Protein AF-A0A6S6LXL5-F1 (afdb_monomer_lite)

pLDDT: mean 77.88, std 11.53, range [44.81, 91.38]

Sequence (130 aa):
MWFLAQGASPDLKGQVESADELGQQGARNMLKSIRKRWETRKRYRRFSDMSDWQVAVLGIFGFLVAGYLSFALARVIPDYLRTANNLPLYRWGWRGWLLSAILVVQGLISWAWGTIAWRCNDIIRDRWFK

Secondary structure (DSSP, 8-state):
---SSS---HHHHHHHHHHHHHHHHHHHHHHHHHHHHHHTS---SSGGGS-HHHHHHHHHHHHHHHHHHHHHHHHHHHHHHHHHHHS-GGGSHHHHHHHHHHHHHHHHHHHHHHHHHHHHHHHHHHHH--

Organism: NCBI:txid60035

Structure (mmCIF, N/CA/C/O backbone):
data_AF-A0A6S6LXL5-F1
#
_entry.id   AF-A0A6S6LXL5-F1
#
loop_
_atom_site.group_PDB
_atom_site.id
_atom_site.type_symbol
_atom_site.label_atom_id
_atom_site.label_alt_id
_atom_site.label_comp_id
_atom_site.label_asym_id
_atom_site.label_entity_id
_atom_site.label_seq_id
_atom_site.pdbx_PDB_ins_code
_atom_site.Cartn_x
_atom_site.Cartn_y
_atom_site.Cartn_z
_atom_site.occupancy
_atom_site.B_iso_or_equiv
_atom_site.auth_seq_id
_atom_site.auth_comp_id
_atom_site.auth_asym_id
_atom_site.auth_atom_id
_atom_site.pdbx_PDB_model_num
ATOM 1 N N . MET A 1 1 ? 47.182 -10.477 34.055 1.00 44.81 1 MET A N 1
ATOM 2 C CA . MET A 1 1 ? 46.191 -9.761 34.891 1.00 44.81 1 MET A CA 1
ATOM 3 C C . MET A 1 1 ? 44.920 -10.607 35.044 1.00 44.81 1 MET A C 1
ATOM 5 O O . MET A 1 1 ? 43.897 -10.268 34.478 1.00 44.81 1 MET A O 1
ATOM 9 N N . TRP A 1 2 ? 44.993 -11.726 35.775 1.00 44.81 2 TRP A N 1
ATOM 10 C CA . TRP A 1 2 ? 43.852 -12.631 36.048 1.00 44.81 2 TRP A CA 1
ATOM 11 C C . TRP A 1 2 ? 43.715 -12.965 37.550 1.00 44.81 2 TRP A C 1
ATOM 13 O O . TRP A 1 2 ? 42.999 -13.881 37.929 1.00 44.81 2 TRP A O 1
ATOM 23 N N . PHE A 1 3 ? 44.407 -12.225 38.425 1.00 48.78 3 PHE A N 1
ATOM 24 C CA . PHE A 1 3 ? 44.699 -12.661 39.799 1.00 48.78 3 PHE A CA 1
ATOM 25 C C . PHE A 1 3 ? 43.961 -11.903 40.919 1.00 48.78 3 PHE A C 1
ATOM 27 O O . PHE A 1 3 ? 44.261 -12.119 42.086 1.00 48.78 3 PHE A O 1
ATOM 34 N N . LEU A 1 4 ? 42.989 -11.035 40.604 1.00 52.75 4 LEU A N 1
ATOM 35 C CA . LEU A 1 4 ? 42.261 -10.235 41.611 1.00 52.75 4 LEU A CA 1
ATOM 36 C C . LEU A 1 4 ? 40.765 -10.581 41.749 1.00 52.75 4 LEU A C 1
ATOM 38 O O . LEU A 1 4 ? 39.999 -9.767 42.248 1.00 52.75 4 LEU A O 1
ATOM 42 N N . ALA A 1 5 ? 40.326 -11.773 41.330 1.00 53.75 5 ALA A N 1
ATOM 43 C CA . ALA A 1 5 ? 38.902 -12.150 41.379 1.00 53.75 5 ALA A CA 1
ATOM 44 C C . ALA A 1 5 ? 38.552 -13.302 42.348 1.00 53.75 5 ALA A C 1
ATOM 46 O O . ALA A 1 5 ? 37.391 -13.687 42.425 1.00 53.75 5 ALA A O 1
ATOM 47 N N . GLN A 1 6 ? 39.509 -13.862 43.099 1.00 55.38 6 GLN A N 1
ATOM 48 C CA . GLN A 1 6 ? 39.275 -15.063 43.929 1.00 55.38 6 GLN A CA 1
ATOM 49 C C . GLN A 1 6 ? 39.024 -14.801 45.427 1.00 55.38 6 GLN A C 1
ATOM 51 O O . GLN A 1 6 ? 38.909 -15.747 46.196 1.00 55.38 6 GLN A O 1
ATOM 56 N N . GLY A 1 7 ? 38.893 -13.540 45.852 1.00 54.47 7 GLY A N 1
ATOM 57 C CA . GLY A 1 7 ? 38.694 -13.163 47.262 1.00 54.47 7 GLY A CA 1
ATOM 58 C C . GLY A 1 7 ? 37.260 -12.797 47.665 1.00 54.47 7 GLY A C 1
ATOM 59 O O . GLY A 1 7 ? 37.082 -12.117 48.671 1.00 54.47 7 GLY A O 1
ATOM 60 N N . ALA A 1 8 ? 36.236 -13.157 46.885 1.00 58.19 8 ALA A N 1
ATOM 61 C CA . ALA A 1 8 ? 34.854 -12.826 47.237 1.00 58.19 8 ALA A CA 1
ATOM 62 C C . ALA A 1 8 ? 34.321 -13.786 48.320 1.00 58.19 8 ALA A C 1
ATOM 64 O O . ALA A 1 8 ? 34.226 -14.991 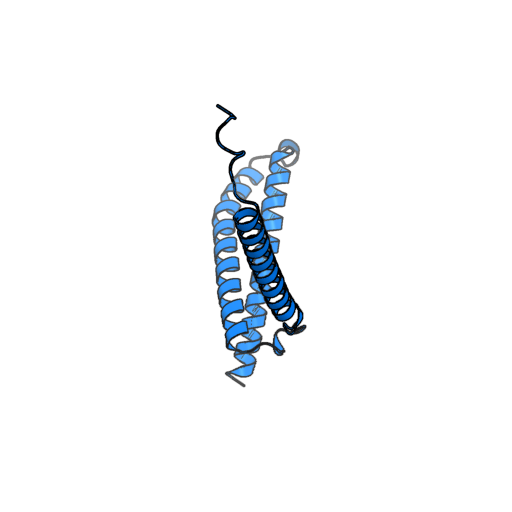48.091 1.00 58.19 8 ALA A O 1
ATOM 65 N N . SER A 1 9 ? 33.979 -13.239 49.493 1.00 62.09 9 SER A N 1
ATOM 66 C CA . SER A 1 9 ? 33.327 -13.951 50.604 1.00 62.09 9 SER A CA 1
ATOM 67 C C . SER A 1 9 ? 32.081 -14.713 50.109 1.00 62.09 9 SER A C 1
ATOM 69 O O . SER A 1 9 ? 31.330 -14.151 49.305 1.00 62.09 9 SER A O 1
ATOM 71 N N . PRO A 1 10 ? 31.823 -15.960 50.557 1.00 64.50 10 PRO A N 1
ATOM 72 C CA . PRO A 1 10 ? 30.706 -16.784 50.069 1.00 64.50 10 PRO A CA 1
ATOM 73 C C . PRO A 1 10 ? 29.329 -16.108 50.204 1.00 64.50 10 PRO A C 1
ATOM 75 O O . PRO A 1 10 ? 28.438 -16.378 49.403 1.00 64.50 10 PRO A O 1
ATOM 78 N N . ASP A 1 11 ? 29.189 -15.179 51.151 1.00 69.31 11 ASP A N 1
ATOM 79 C CA . ASP A 1 11 ? 27.977 -14.386 51.396 1.00 69.31 11 ASP A CA 1
ATOM 80 C C . ASP A 1 11 ? 27.640 -13.435 50.222 1.00 69.31 11 ASP A C 1
ATOM 82 O O . ASP A 1 11 ? 26.508 -13.352 49.745 1.00 69.31 11 ASP A O 1
ATOM 86 N N . LEU A 1 12 ? 28.667 -12.798 49.646 1.00 64.38 12 LEU A N 1
ATOM 87 C CA . LEU A 1 12 ? 28.524 -11.884 48.505 1.00 64.38 12 LEU A CA 1
ATOM 88 C C . LEU A 1 12 ? 28.096 -12.615 47.230 1.00 64.38 12 LEU A C 1
ATOM 90 O O . LEU A 1 12 ? 27.354 -12.067 46.418 1.00 64.38 12 LEU A O 1
ATOM 94 N N . LYS A 1 13 ? 28.532 -13.866 47.054 1.00 68.06 13 LYS A N 1
ATOM 95 C CA . LYS A 1 13 ? 28.171 -14.665 45.879 1.00 68.06 13 LYS A CA 1
ATOM 96 C C . LYS A 1 13 ? 26.683 -15.039 45.890 1.00 68.06 13 LYS A C 1
ATOM 98 O O . LYS A 1 13 ? 26.040 -14.952 44.849 1.00 68.06 13 LYS A O 1
ATOM 103 N N . GLY A 1 14 ? 26.123 -15.353 47.062 1.00 70.44 14 GLY A N 1
ATOM 104 C CA . GLY A 1 14 ? 24.687 -15.615 47.221 1.00 70.44 14 GLY A CA 1
ATOM 105 C C . GLY A 1 14 ? 23.814 -14.368 47.024 1.00 70.44 14 GLY A C 1
ATOM 106 O O . GLY A 1 14 ? 22.729 -14.450 46.442 1.00 70.44 14 GLY A O 1
ATOM 107 N N . GLN A 1 15 ? 24.295 -13.188 47.431 1.00 71.44 15 GLN A N 1
ATOM 108 C CA . GLN A 1 15 ? 23.586 -11.931 47.166 1.00 71.44 15 GLN A CA 1
ATOM 109 C C . GLN A 1 15 ? 23.543 -11.575 45.675 1.00 71.44 15 GLN A C 1
ATOM 111 O O . GLN A 1 15 ? 22.510 -11.117 45.192 1.00 71.44 15 GLN A O 1
ATOM 116 N N . VAL A 1 16 ? 24.630 -11.806 44.933 1.00 69.81 16 VAL A N 1
ATOM 117 C CA . VAL A 1 16 ? 24.658 -11.538 43.485 1.00 69.81 16 VAL A CA 1
ATOM 118 C C . VAL A 1 16 ? 23.763 -12.523 42.730 1.00 69.81 16 VAL A C 1
ATOM 120 O O . VAL A 1 16 ? 22.980 -12.103 41.883 1.00 69.81 16 VAL A O 1
ATOM 123 N N . GLU A 1 17 ? 23.803 -13.809 43.091 1.00 74.69 17 GLU A N 1
ATOM 124 C CA . GLU A 1 17 ? 22.973 -14.838 42.453 1.00 74.69 17 GLU A CA 1
ATOM 125 C C . GLU A 1 17 ? 21.471 -14.586 42.690 1.00 74.69 17 GLU A C 1
ATOM 127 O O . GLU A 1 17 ? 20.680 -14.620 41.749 1.00 74.69 17 GLU A O 1
ATOM 132 N N . SER A 1 18 ? 21.075 -14.199 43.910 1.00 72.81 18 SER A N 1
ATOM 133 C CA . SER A 1 18 ? 19.676 -13.851 44.220 1.00 72.81 18 SER A CA 1
ATOM 134 C C . SER A 1 18 ? 19.195 -12.555 43.550 1.00 72.81 18 SER A C 1
ATOM 136 O O . SER A 1 18 ? 18.020 -12.457 43.182 1.00 72.81 18 SER A O 1
ATOM 138 N N . ALA A 1 19 ? 20.082 -11.575 43.340 1.00 73.94 19 ALA A N 1
ATOM 139 C CA . ALA A 1 19 ? 19.762 -10.355 42.599 1.00 73.94 19 ALA A CA 1
ATOM 140 C C . ALA A 1 19 ? 19.533 -10.631 41.100 1.00 73.94 19 ALA A C 1
ATOM 142 O O . ALA A 1 19 ? 18.576 -10.103 40.520 1.00 73.94 19 ALA A O 1
ATOM 143 N N . ASP A 1 20 ? 20.346 -11.499 40.488 1.00 78.00 20 ASP A N 1
ATOM 144 C CA . ASP A 1 20 ? 20.169 -11.926 39.094 1.00 78.00 20 ASP A CA 1
ATOM 145 C C . ASP A 1 20 ? 18.884 -12.751 38.905 1.00 78.00 20 ASP A C 1
ATOM 147 O O . ASP A 1 20 ? 18.140 -12.541 37.937 1.00 78.00 20 ASP A O 1
ATOM 151 N N . GLU A 1 21 ? 18.553 -13.635 39.853 1.00 80.50 21 GLU A N 1
ATOM 152 C CA . GLU A 1 21 ? 17.309 -14.414 39.822 1.00 80.50 21 GLU A CA 1
ATOM 153 C C . GLU A 1 21 ? 16.061 -13.515 39.907 1.00 80.50 21 GLU A C 1
ATOM 155 O O . GLU A 1 21 ? 15.109 -13.697 39.135 1.00 80.50 21 GLU A O 1
ATOM 160 N N . LEU A 1 22 ? 16.080 -12.489 40.770 1.00 81.44 22 LEU A N 1
ATOM 161 C CA . LEU A 1 22 ? 15.016 -11.483 40.893 1.00 81.44 22 LEU A CA 1
ATOM 162 C C . LEU A 1 22 ? 14.833 -10.672 39.603 1.00 81.44 22 LEU A C 1
ATOM 164 O O . LEU A 1 22 ? 13.700 -10.488 39.141 1.00 81.44 22 LEU A O 1
ATOM 168 N N . GLY A 1 23 ? 15.934 -10.236 38.983 1.00 79.06 23 GLY A N 1
ATOM 169 C CA . GLY A 1 23 ? 15.917 -9.526 37.703 1.00 79.06 23 GLY A CA 1
ATOM 170 C C . GLY A 1 23 ? 15.326 -10.377 36.575 1.00 79.06 23 GLY A C 1
ATOM 171 O O . GLY A 1 23 ? 14.425 -9.935 35.849 1.00 79.06 23 GLY A O 1
ATOM 172 N N . GLN A 1 24 ? 15.749 -11.641 36.470 1.00 78.19 24 GLN A N 1
ATOM 173 C CA . GLN A 1 24 ? 15.204 -12.576 35.483 1.00 78.19 24 GLN A CA 1
ATOM 174 C C . GLN A 1 24 ? 13.734 -12.927 35.744 1.00 78.19 24 GLN A C 1
ATOM 176 O O . GLN A 1 24 ? 12.954 -13.116 34.804 1.00 78.19 24 GLN A O 1
ATOM 181 N N . GLN A 1 25 ? 13.312 -13.036 37.003 1.00 81.88 25 GLN A N 1
ATOM 182 C CA . GLN A 1 25 ? 11.921 -13.323 37.349 1.00 81.88 25 GLN A CA 1
ATOM 183 C C . GLN A 1 25 ? 11.007 -12.125 37.051 1.00 81.88 25 GLN A C 1
ATOM 185 O O . GLN A 1 25 ? 9.933 -12.309 36.467 1.00 81.88 25 GLN A O 1
ATOM 190 N N . GLY A 1 26 ? 11.466 -10.903 37.331 1.00 83.81 26 GLY A N 1
ATOM 191 C CA . GLY A 1 26 ? 10.794 -9.663 36.942 1.00 83.81 26 GLY A CA 1
ATOM 192 C C . GLY A 1 26 ? 10.605 -9.555 35.427 1.00 83.81 26 GLY A C 1
ATOM 193 O O . GLY A 1 26 ? 9.477 -9.385 34.955 1.00 83.81 26 GLY A O 1
ATOM 194 N N . ALA A 1 27 ? 11.673 -9.761 34.650 1.00 82.69 27 ALA A N 1
ATOM 195 C CA . ALA A 1 27 ? 11.621 -9.724 33.187 1.00 82.69 27 ALA A CA 1
ATOM 196 C C . ALA A 1 27 ? 10.660 -10.777 32.605 1.00 82.69 27 ALA A C 1
ATOM 198 O O . ALA A 1 27 ? 9.842 -10.470 31.732 1.00 82.69 27 ALA A O 1
ATOM 199 N N . ARG A 1 28 ? 10.683 -12.011 33.129 1.00 82.81 28 ARG A N 1
ATOM 200 C CA . ARG A 1 28 ? 9.762 -13.084 32.712 1.00 82.81 28 ARG A CA 1
ATOM 201 C C . ARG A 1 28 ? 8.302 -12.746 33.012 1.00 82.81 28 ARG A C 1
ATOM 203 O O . ARG A 1 28 ? 7.438 -13.001 32.173 1.00 82.81 28 ARG A O 1
ATOM 210 N N . ASN A 1 29 ? 8.011 -12.157 34.170 1.00 87.25 29 ASN A N 1
ATOM 211 C CA . ASN A 1 29 ? 6.653 -11.746 34.532 1.00 87.25 29 ASN A CA 1
ATOM 212 C C . ASN A 1 29 ? 6.162 -10.575 33.668 1.00 87.25 29 ASN A C 1
ATOM 214 O O . ASN A 1 29 ? 5.015 -10.581 33.210 1.00 87.25 29 ASN A O 1
ATOM 218 N N . MET A 1 30 ? 7.045 -9.624 33.358 1.00 82.25 30 MET A N 1
ATOM 219 C CA . MET A 1 30 ? 6.740 -8.500 32.474 1.00 82.25 30 MET A CA 1
ATOM 220 C C . MET A 1 30 ? 6.437 -8.989 31.049 1.00 82.25 30 MET A C 1
ATOM 222 O O . MET A 1 30 ? 5.376 -8.674 30.506 1.00 82.25 30 MET A O 1
ATOM 226 N N . LEU A 1 31 ? 7.275 -9.869 30.491 1.00 83.94 31 LEU A N 1
ATOM 227 C CA . LEU A 1 31 ? 7.050 -10.505 29.186 1.00 83.94 31 LEU A CA 1
ATOM 228 C C . LEU A 1 31 ? 5.740 -11.303 29.143 1.00 83.94 31 LEU A C 1
ATOM 230 O O . LEU A 1 31 ? 4.973 -11.176 28.188 1.00 83.94 31 LEU A O 1
ATOM 234 N N . LYS A 1 32 ? 5.431 -12.076 30.194 1.00 81.31 32 LYS A N 1
ATOM 235 C CA . LYS A 1 32 ? 4.156 -12.803 30.305 1.00 81.31 32 LYS A CA 1
ATOM 236 C C . LYS A 1 32 ? 2.956 -11.854 30.311 1.00 81.31 32 LYS A C 1
ATOM 238 O O . LYS A 1 32 ? 1.963 -12.143 29.648 1.00 81.31 32 LYS A O 1
ATOM 243 N N . SER A 1 33 ? 3.038 -10.716 31.003 1.00 80.06 33 SER A N 1
ATOM 244 C CA . SER A 1 33 ? 1.947 -9.730 31.034 1.00 80.06 33 SER A CA 1
ATOM 245 C C . SER A 1 33 ? 1.736 -9.028 29.685 1.00 80.06 33 SER A C 1
ATOM 247 O O . SER A 1 33 ? 0.592 -8.837 29.267 1.00 80.06 33 SER A O 1
ATOM 249 N N . ILE A 1 34 ? 2.819 -8.724 28.959 1.00 80.56 34 ILE A N 1
ATOM 250 C CA . ILE A 1 34 ? 2.769 -8.171 27.599 1.00 80.56 34 ILE A CA 1
ATOM 251 C C . ILE A 1 34 ? 2.152 -9.191 26.639 1.00 80.56 34 ILE A C 1
ATOM 253 O O . ILE A 1 34 ? 1.244 -8.845 25.878 1.00 80.56 34 ILE A O 1
ATOM 257 N N . ARG A 1 35 ? 2.585 -10.456 26.712 1.00 79.31 35 ARG A N 1
ATOM 258 C CA . ARG A 1 35 ? 2.053 -11.537 25.874 1.00 79.31 35 ARG A CA 1
ATOM 259 C C . ARG A 1 35 ? 0.571 -11.777 26.139 1.00 79.31 35 ARG A C 1
ATOM 261 O O . ARG A 1 35 ? -0.210 -11.835 25.197 1.00 79.31 35 ARG A O 1
ATOM 268 N N . LYS A 1 36 ? 0.165 -11.823 27.411 1.00 77.25 36 LYS A N 1
ATOM 269 C CA . LYS A 1 36 ? -1.2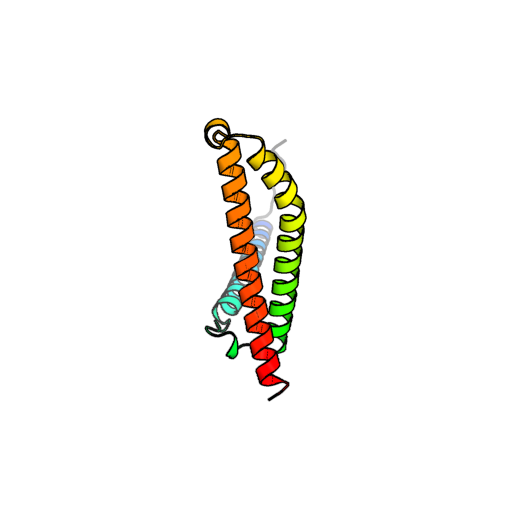37 -12.011 27.805 1.00 77.25 36 LYS A CA 1
ATOM 270 C C . LYS A 1 36 ? -2.120 -10.864 27.303 1.00 77.25 36 LYS A C 1
ATOM 272 O O . LYS A 1 36 ? -3.193 -11.125 26.773 1.00 77.25 36 LYS A O 1
ATOM 277 N N . ARG A 1 37 ? -1.645 -9.610 27.376 1.00 70.44 37 ARG A N 1
ATOM 278 C CA . ARG A 1 37 ? -2.333 -8.439 26.789 1.00 70.44 37 ARG A CA 1
ATOM 279 C C . ARG A 1 37 ? -2.478 -8.541 25.269 1.00 70.44 37 ARG A C 1
ATOM 281 O O . ARG A 1 37 ? -3.502 -8.125 24.729 1.00 70.44 37 ARG A O 1
ATOM 288 N N . TRP A 1 38 ? -1.475 -9.092 24.589 1.00 65.19 38 TRP A N 1
ATOM 289 C CA . TRP A 1 38 ? -1.511 -9.350 23.148 1.00 65.19 38 TRP A CA 1
ATOM 290 C C . TRP A 1 38 ? -2.501 -10.458 22.770 1.00 65.19 38 TRP A C 1
ATOM 292 O O . TRP A 1 38 ? -3.281 -10.267 21.840 1.00 65.19 38 TRP A O 1
ATOM 302 N N . GLU A 1 39 ? -2.527 -11.564 23.515 1.00 71.94 39 GLU A N 1
ATOM 303 C CA . GLU A 1 39 ? -3.476 -12.670 23.312 1.00 71.94 39 GLU A CA 1
ATOM 304 C C . GLU A 1 39 ? -4.931 -12.238 23.575 1.00 71.94 39 GLU A C 1
ATOM 306 O O . GLU A 1 39 ? -5.840 -12.678 22.877 1.00 71.94 39 GLU A O 1
ATOM 311 N N . THR A 1 40 ? -5.170 -11.316 24.516 1.00 67.81 40 THR A N 1
ATOM 312 C CA . THR A 1 40 ? -6.515 -10.778 24.799 1.00 67.81 40 THR A CA 1
ATOM 313 C C . THR A 1 40 ? -7.004 -9.709 23.818 1.00 67.81 40 THR A C 1
ATOM 315 O O . THR A 1 40 ? -8.124 -9.213 23.975 1.00 67.81 40 THR A O 1
ATOM 318 N N . ARG A 1 41 ? -6.216 -9.309 22.807 1.00 52.47 41 ARG A N 1
ATOM 319 C CA . ARG A 1 41 ? -6.727 -8.364 21.803 1.00 52.47 41 ARG A CA 1
ATOM 320 C C . ARG A 1 41 ? -7.853 -9.018 21.015 1.00 52.47 41 ARG A C 1
ATOM 322 O O . ARG A 1 41 ? -7.650 -10.005 20.313 1.00 52.47 41 ARG A O 1
ATOM 329 N N . LYS A 1 42 ? -9.035 -8.404 21.071 1.00 56.19 42 LYS A N 1
ATOM 330 C CA . LYS A 1 42 ? -10.158 -8.767 20.208 1.00 56.19 42 LYS A CA 1
ATOM 331 C C . LYS A 1 42 ? -9.725 -8.623 18.749 1.00 56.19 42 LYS A C 1
ATOM 333 O O . LYS A 1 42 ? -9.425 -7.528 18.276 1.00 56.19 42 LYS A O 1
ATOM 338 N N . ARG A 1 43 ? -9.657 -9.752 18.047 1.00 53.22 43 ARG A N 1
ATOM 339 C CA . ARG A 1 43 ? -9.370 -9.804 16.616 1.00 53.22 43 ARG A CA 1
ATOM 340 C C . ARG A 1 43 ? -10.670 -9.478 15.886 1.00 53.22 43 ARG A C 1
ATOM 342 O O . ARG A 1 43 ? -11.484 -10.362 15.638 1.00 53.22 43 ARG A O 1
ATOM 349 N N . TYR A 1 44 ? -10.904 -8.198 15.620 1.00 55.28 44 TYR A N 1
ATOM 350 C CA . TYR A 1 44 ? -12.080 -7.768 14.869 1.00 55.28 44 TYR A CA 1
ATOM 351 C C . TYR A 1 44 ? -11.971 -8.293 13.438 1.00 55.28 44 TYR A C 1
ATOM 353 O O . TYR A 1 44 ? -11.054 -7.944 12.698 1.00 55.28 44 TYR A O 1
ATOM 361 N N . ARG A 1 45 ? -12.877 -9.204 13.079 1.00 53.94 45 ARG A N 1
ATOM 362 C CA . ARG A 1 45 ? -12.894 -9.873 11.772 1.00 53.94 45 ARG A CA 1
ATOM 363 C C . ARG A 1 45 ? -13.572 -9.010 10.701 1.00 53.94 45 ARG A C 1
ATOM 365 O O . ARG A 1 45 ? -13.384 -9.259 9.514 1.00 53.94 45 ARG A O 1
ATOM 372 N N . ARG A 1 46 ? -14.338 -7.994 11.115 1.00 60.72 46 ARG A N 1
ATOM 373 C CA . ARG A 1 46 ? -14.991 -7.006 10.252 1.00 60.72 46 ARG A CA 1
ATOM 374 C C . ARG A 1 46 ? -14.627 -5.595 10.709 1.00 60.72 46 ARG A C 1
ATOM 376 O O . ARG A 1 46 ? -14.625 -5.311 11.903 1.00 60.72 46 ARG A O 1
ATOM 383 N N . PHE A 1 47 ? -14.373 -4.703 9.751 1.00 58.38 47 PHE A N 1
ATOM 384 C CA . PHE A 1 47 ? -14.150 -3.274 10.016 1.00 58.38 47 PHE A CA 1
ATOM 385 C C . PHE A 1 47 ? -15.376 -2.599 10.661 1.00 58.38 47 PHE A C 1
ATOM 387 O O . PHE A 1 47 ? -15.225 -1.602 11.358 1.00 58.38 47 PHE A O 1
ATOM 394 N N . SER A 1 48 ? -16.570 -3.183 10.498 1.00 60.72 48 SER A N 1
ATOM 395 C CA . SER A 1 48 ? -17.816 -2.756 11.148 1.00 60.72 48 SER A CA 1
ATOM 396 C C . SER A 1 48 ? -17.817 -2.909 12.668 1.00 60.72 48 SER A C 1
ATOM 398 O O . SER A 1 48 ? -18.642 -2.285 13.324 1.00 60.72 48 SER A O 1
ATOM 400 N N . ASP A 1 49 ? -16.927 -3.732 13.227 1.00 63.22 49 ASP A N 1
ATOM 401 C CA . ASP A 1 49 ? -16.891 -4.013 14.666 1.00 63.22 49 ASP A CA 1
ATOM 402 C C . ASP A 1 49 ? -15.867 -3.122 15.398 1.00 63.22 49 ASP A C 1
ATOM 404 O O . ASP A 1 49 ? -15.757 -3.173 16.622 1.00 63.22 49 ASP A O 1
ATOM 408 N N . MET A 1 50 ? -15.103 -2.306 14.656 1.00 64.31 50 MET A N 1
ATOM 409 C CA . MET A 1 50 ? -14.136 -1.348 15.204 1.00 64.31 50 MET A CA 1
ATOM 410 C C . MET A 1 50 ? -14.804 -0.017 15.580 1.00 64.31 50 MET A C 1
ATOM 412 O O . MET A 1 50 ? -15.813 0.386 14.990 1.00 64.31 50 MET A O 1
ATOM 416 N N . SER A 1 51 ? -14.220 0.685 16.560 1.00 72.31 51 SER A N 1
ATOM 417 C CA . SER A 1 51 ? -14.688 2.014 16.968 1.00 72.31 51 SER A CA 1
ATOM 418 C C . SER A 1 51 ? -14.447 3.051 15.869 1.00 72.31 51 SER A C 1
ATOM 420 O O . SER A 1 51 ? -13.481 2.945 15.111 1.00 72.31 51 SER A O 1
ATOM 422 N N . ASP A 1 52 ? -15.304 4.074 15.801 1.00 76.31 52 ASP A N 1
ATOM 423 C CA . ASP A 1 52 ? -15.232 5.136 14.783 1.00 76.31 52 ASP A CA 1
ATOM 424 C C . ASP A 1 52 ? -13.851 5.774 14.690 1.00 76.31 52 ASP A C 1
ATOM 426 O O . ASP A 1 52 ? -13.311 5.954 13.602 1.00 76.31 52 ASP A O 1
ATOM 430 N N . TRP A 1 53 ? -13.235 6.032 15.844 1.00 76.31 53 TRP A N 1
ATOM 431 C CA . TRP A 1 53 ? -11.898 6.606 15.915 1.00 76.31 53 TRP A CA 1
ATOM 432 C C . TRP A 1 53 ? -10.835 5.713 15.264 1.00 76.31 53 TRP A C 1
ATOM 434 O O . TRP A 1 53 ? -9.984 6.197 14.522 1.00 76.31 53 TRP A O 1
ATOM 444 N N . GLN A 1 54 ? -10.883 4.398 15.501 1.00 78.00 54 GLN A N 1
ATOM 445 C CA . GLN A 1 54 ? -9.917 3.461 14.920 1.00 78.00 54 GLN A CA 1
ATOM 446 C C . GLN A 1 54 ? -10.083 3.353 13.404 1.00 78.00 54 GLN A C 1
ATOM 448 O O . GLN A 1 54 ? -9.087 3.334 12.685 1.00 78.00 54 GLN A O 1
ATOM 453 N N . VAL A 1 55 ? -11.327 3.324 12.920 1.00 81.06 55 VAL A N 1
ATOM 454 C CA . VAL A 1 55 ? -11.634 3.279 11.485 1.00 81.06 55 VAL A CA 1
ATO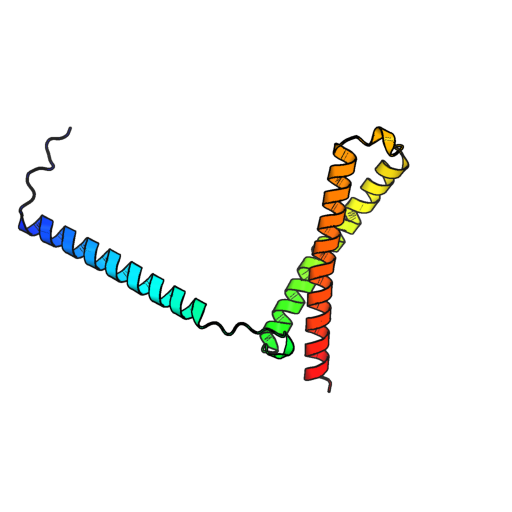M 455 C C . VAL A 1 55 ? -11.216 4.581 10.797 1.00 81.06 55 VAL A C 1
ATOM 457 O O . VAL A 1 55 ? -10.613 4.526 9.727 1.00 81.06 55 VAL A O 1
ATOM 460 N N . ALA A 1 56 ? -11.450 5.738 11.424 1.00 82.75 56 ALA A N 1
ATOM 461 C CA . ALA A 1 56 ? -11.040 7.044 10.905 1.00 82.75 56 ALA A CA 1
ATOM 462 C C . ALA A 1 56 ? -9.520 7.172 10.801 1.00 82.75 56 ALA A C 1
ATOM 464 O O . ALA A 1 56 ? -9.002 7.524 9.743 1.00 82.75 56 ALA A O 1
ATOM 465 N N . VAL A 1 57 ? -8.795 6.819 11.864 1.00 84.19 57 VAL A N 1
ATOM 466 C CA . VAL A 1 57 ? -7.327 6.842 11.865 1.00 84.19 57 VAL A CA 1
ATOM 467 C C . VAL A 1 57 ? -6.775 5.907 10.786 1.00 84.19 57 VAL A C 1
ATOM 469 O O . VAL A 1 57 ? -5.924 6.313 9.998 1.00 84.19 57 VAL A O 1
ATOM 472 N N . LEU A 1 58 ? -7.289 4.679 10.689 1.00 84.12 58 LEU A N 1
ATOM 473 C CA . LEU A 1 58 ? -6.835 3.700 9.699 1.00 84.12 58 LEU A CA 1
ATOM 474 C C . LEU A 1 58 ? -7.165 4.140 8.263 1.00 84.12 58 LEU A C 1
ATOM 476 O O . LEU A 1 58 ? -6.335 3.975 7.372 1.00 84.12 58 LEU A O 1
ATOM 480 N N . GLY A 1 59 ? -8.322 4.771 8.054 1.00 84.00 59 GLY A N 1
ATOM 481 C CA . GLY A 1 59 ? -8.709 5.373 6.780 1.00 84.00 59 GLY A CA 1
ATOM 482 C C . GLY A 1 59 ? -7.799 6.530 6.364 1.00 84.00 59 GLY A C 1
ATOM 483 O O . GLY A 1 59 ? -7.338 6.549 5.226 1.00 84.00 59 GLY A O 1
ATOM 484 N N . ILE A 1 60 ? -7.474 7.449 7.282 1.00 87.38 60 ILE A N 1
ATOM 485 C CA . ILE A 1 60 ? -6.550 8.569 7.030 1.00 87.38 60 ILE A CA 1
ATOM 486 C C . ILE A 1 60 ? -5.154 8.047 6.690 1.00 87.38 60 ILE A C 1
ATOM 488 O O . ILE A 1 60 ? -4.572 8.465 5.691 1.00 87.38 60 ILE A O 1
ATOM 492 N N . PHE A 1 61 ? -4.622 7.109 7.480 1.00 86.50 61 PHE A N 1
ATOM 493 C CA . PHE A 1 61 ? -3.316 6.511 7.197 1.00 86.50 61 PHE A CA 1
ATOM 494 C C . PHE A 1 61 ? -3.318 5.759 5.865 1.00 86.50 61 PHE A C 1
ATOM 496 O O . PHE A 1 61 ? -2.393 5.928 5.073 1.00 86.50 61 PHE A O 1
ATOM 503 N N . GLY A 1 62 ? -4.363 4.977 5.583 1.00 84.88 62 GLY A N 1
ATOM 504 C CA . GLY A 1 62 ? -4.501 4.277 4.308 1.00 84.88 62 GLY A CA 1
ATOM 505 C C . GLY A 1 62 ? -4.557 5.239 3.124 1.00 84.88 62 GLY A C 1
ATOM 506 O O . GLY A 1 62 ? -3.871 5.021 2.129 1.00 84.88 62 GLY A O 1
ATOM 507 N N . PHE A 1 63 ? -5.298 6.341 3.255 1.00 85.75 63 PHE A N 1
ATOM 508 C CA . PHE A 1 63 ? -5.379 7.382 2.235 1.00 85.75 63 PHE A CA 1
ATOM 509 C C . PHE A 1 63 ? -4.040 8.099 2.035 1.00 85.75 63 PHE A C 1
ATOM 511 O O . PHE A 1 63 ? -3.626 8.314 0.900 1.00 85.75 63 PHE A O 1
ATOM 518 N N . LEU A 1 64 ? -3.330 8.422 3.118 1.00 91.00 64 LEU A N 1
ATOM 519 C CA . LEU A 1 64 ? -2.027 9.080 3.058 1.00 91.00 64 LEU A CA 1
ATOM 520 C C . LEU A 1 64 ? -0.977 8.192 2.377 1.00 91.00 64 LEU A C 1
ATOM 522 O O . LEU A 1 64 ? -0.250 8.656 1.499 1.00 91.00 64 LEU A O 1
ATOM 526 N N . VAL A 1 65 ? -0.925 6.908 2.742 1.00 87.94 65 VAL A N 1
ATOM 527 C CA . VAL A 1 65 ? -0.002 5.932 2.147 1.00 87.94 65 VAL A CA 1
ATOM 528 C C . VAL A 1 65 ? -0.344 5.695 0.678 1.00 87.94 65 VAL A C 1
ATOM 530 O O . VAL A 1 65 ? 0.538 5.806 -0.172 1.00 87.94 65 VAL A O 1
ATOM 533 N N . ALA A 1 66 ? -1.612 5.432 0.350 1.00 88.00 66 ALA A N 1
ATOM 534 C CA . ALA A 1 66 ? -2.044 5.246 -1.036 1.00 88.00 66 ALA A CA 1
ATOM 535 C C . ALA A 1 66 ? -1.802 6.505 -1.883 1.00 88.00 66 ALA A C 1
ATOM 537 O O . ALA A 1 66 ? -1.343 6.409 -3.020 1.00 88.00 66 ALA A O 1
ATOM 538 N N . GLY A 1 67 ? -2.051 7.692 -1.326 1.00 87.44 67 GLY A N 1
ATOM 539 C CA . GLY A 1 67 ? -1.804 8.973 -1.980 1.00 87.44 67 GLY A CA 1
ATOM 540 C C . GLY A 1 67 ? -0.323 9.203 -2.268 1.00 87.44 67 GLY A C 1
ATOM 541 O O . GLY A 1 67 ? 0.036 9.509 -3.402 1.00 87.44 67 GLY A O 1
ATOM 542 N N . TYR A 1 68 ? 0.552 8.984 -1.283 1.00 90.06 68 TYR A N 1
ATOM 543 C CA . TYR A 1 68 ? 2.001 9.110 -1.462 1.00 90.06 68 TYR A CA 1
ATOM 544 C C . TYR A 1 68 ? 2.549 8.108 -2.487 1.00 90.06 68 TYR A C 1
ATOM 546 O O . TYR A 1 68 ? 3.298 8.488 -3.387 1.00 90.06 68 TYR A O 1
ATOM 554 N N . LEU A 1 69 ? 2.141 6.838 -2.394 1.00 87.06 69 LEU A N 1
ATOM 555 C CA . LEU A 1 69 ? 2.556 5.797 -3.335 1.00 87.06 69 LEU A CA 1
ATOM 556 C C . LEU A 1 69 ? 2.072 6.095 -4.756 1.00 87.06 69 LEU A C 1
ATOM 558 O O . LEU A 1 69 ? 2.845 5.981 -5.704 1.00 87.06 69 LEU A O 1
ATOM 562 N N . SER A 1 70 ? 0.822 6.535 -4.909 1.00 86.00 70 SER A N 1
ATOM 563 C CA . SER A 1 70 ? 0.263 6.924 -6.208 1.00 86.00 70 SER A CA 1
ATOM 564 C C . SER A 1 70 ? 0.950 8.164 -6.779 1.00 86.00 70 SER A C 1
ATOM 566 O O . SER A 1 70 ? 1.205 8.221 -7.979 1.00 86.00 70 SER A O 1
ATOM 568 N N . PHE A 1 71 ? 1.309 9.135 -5.936 1.00 90.38 71 PHE A N 1
ATOM 569 C CA . PHE A 1 71 ? 2.080 10.307 -6.347 1.00 90.38 71 PHE A CA 1
ATOM 570 C C . PHE A 1 71 ? 3.484 9.925 -6.828 1.00 90.38 71 PHE A C 1
ATOM 572 O O . PHE A 1 71 ? 3.930 10.396 -7.876 1.00 90.38 71 PHE A O 1
ATOM 579 N N . ALA A 1 72 ? 4.165 9.030 -6.107 1.00 88.62 72 ALA A N 1
ATOM 580 C CA . ALA A 1 72 ? 5.454 8.494 -6.531 1.00 88.62 72 ALA A CA 1
ATOM 581 C C . ALA A 1 72 ? 5.334 7.749 -7.874 1.00 88.62 72 ALA A C 1
ATOM 583 O O . ALA A 1 72 ? 6.134 7.980 -8.780 1.00 88.62 72 ALA A O 1
ATOM 584 N N . LEU A 1 73 ? 4.290 6.929 -8.050 1.00 87.25 73 LEU A N 1
ATOM 585 C CA . LEU A 1 73 ? 3.987 6.272 -9.326 1.00 87.25 73 LEU A CA 1
ATOM 586 C C . LEU A 1 73 ? 3.762 7.284 -10.451 1.00 87.25 73 LEU A C 1
ATOM 588 O O . LEU A 1 73 ? 4.341 7.135 -11.522 1.00 87.25 73 LEU A O 1
ATOM 592 N N . ALA A 1 74 ? 2.977 8.333 -10.212 1.00 87.19 74 ALA A N 1
ATOM 593 C CA . ALA A 1 74 ? 2.675 9.352 -11.214 1.00 87.19 74 ALA A CA 1
ATOM 594 C C . ALA A 1 74 ? 3.928 10.090 -11.715 1.00 87.19 74 ALA A C 1
ATOM 596 O O . ALA A 1 74 ? 3.944 10.573 -12.844 1.00 87.19 74 ALA A O 1
ATOM 597 N N . ARG A 1 75 ? 4.988 10.157 -10.899 1.00 89.56 75 ARG A N 1
ATOM 598 C CA . ARG A 1 75 ? 6.284 10.727 -11.291 1.00 89.56 75 ARG A CA 1
ATOM 599 C C . ARG A 1 75 ? 7.155 9.746 -12.074 1.00 89.56 75 ARG A C 1
ATOM 601 O O . ARG A 1 75 ? 7.803 10.164 -13.022 1.00 89.56 75 ARG A O 1
ATOM 608 N N . VAL A 1 76 ? 7.160 8.465 -11.706 1.00 88.00 76 VAL A N 1
ATOM 609 C CA . VAL A 1 76 ? 8.066 7.456 -12.292 1.00 88.00 76 VAL A CA 1
ATOM 610 C C . VAL A 1 76 ? 7.500 6.816 -13.565 1.00 88.00 76 VAL A C 1
ATOM 612 O O . VAL A 1 76 ? 8.243 6.537 -14.506 1.00 88.00 76 VAL A O 1
ATOM 615 N N . ILE A 1 77 ? 6.183 6.603 -13.630 1.00 88.06 77 ILE A N 1
ATOM 616 C CA . ILE A 1 77 ? 5.494 6.018 -14.789 1.00 88.06 77 ILE A CA 1
ATOM 617 C C . ILE A 1 77 ? 5.771 6.766 -16.106 1.00 88.06 77 ILE A C 1
ATOM 619 O O . ILE A 1 77 ? 6.057 6.082 -17.087 1.00 88.06 77 ILE A O 1
ATOM 623 N N . PRO A 1 78 ? 5.708 8.110 -16.203 1.00 89.19 78 PRO A N 1
ATOM 624 C CA . PRO A 1 78 ? 5.932 8.792 -17.479 1.00 89.19 78 PRO A CA 1
ATOM 625 C C . PRO A 1 78 ? 7.347 8.583 -18.035 1.00 89.19 78 PRO A C 1
ATOM 627 O O . PRO A 1 78 ? 7.493 8.341 -19.234 1.00 89.19 78 PRO A O 1
ATOM 630 N N . ASP A 1 79 ? 8.379 8.604 -17.191 1.00 87.12 79 ASP A N 1
ATOM 631 C CA . ASP A 1 79 ? 9.762 8.352 -17.622 1.00 87.12 79 ASP A CA 1
ATOM 632 C C . ASP A 1 79 ? 9.981 6.885 -18.005 1.00 87.12 79 ASP A C 1
ATOM 634 O O . ASP A 1 79 ? 10.642 6.574 -19.006 1.00 87.12 79 ASP A O 1
ATOM 638 N N . TYR A 1 80 ? 9.355 5.974 -17.259 1.00 85.50 80 TYR A N 1
ATOM 639 C CA . TYR A 1 80 ? 9.324 4.558 -17.598 1.00 85.50 80 TYR A CA 1
ATOM 640 C C . TYR A 1 80 ? 8.648 4.312 -18.953 1.00 85.50 80 TYR A C 1
ATOM 642 O O . TYR A 1 80 ? 9.229 3.637 -19.795 1.00 85.50 80 TYR A O 1
ATOM 650 N N . LEU A 1 81 ? 7.475 4.899 -19.210 1.00 86.44 81 LEU A N 1
ATOM 651 C CA . LEU A 1 81 ? 6.744 4.751 -20.473 1.00 86.44 81 LEU A CA 1
ATOM 652 C C . LEU A 1 81 ? 7.488 5.372 -21.659 1.00 86.44 81 LEU A C 1
ATOM 654 O O . LEU A 1 81 ? 7.478 4.808 -22.750 1.00 86.44 81 LEU A O 1
ATOM 658 N N . ARG A 1 82 ? 8.177 6.503 -21.464 1.00 87.12 82 ARG A N 1
ATOM 659 C CA . ARG A 1 82 ? 9.051 7.083 -22.498 1.00 87.12 82 ARG A CA 1
ATOM 660 C C . ARG A 1 82 ? 10.179 6.127 -22.869 1.00 87.12 82 ARG A C 1
ATOM 662 O O . ARG A 1 82 ? 10.423 5.888 -24.048 1.00 87.12 82 ARG A O 1
ATOM 669 N N . THR A 1 83 ? 10.834 5.544 -21.871 1.00 84.88 83 THR A N 1
ATOM 670 C CA . THR A 1 83 ? 11.903 4.559 -22.090 1.00 84.88 83 THR A CA 1
ATOM 671 C C . THR A 1 83 ? 11.353 3.269 -22.709 1.00 84.88 83 THR A C 1
ATOM 673 O O . THR A 1 83 ? 11.972 2.701 -23.605 1.00 84.88 83 THR A O 1
ATOM 676 N N . ALA A 1 84 ? 10.161 2.843 -22.284 1.00 83.31 84 ALA A N 1
ATOM 677 C CA . ALA A 1 84 ? 9.441 1.690 -22.813 1.00 83.31 84 ALA A CA 1
ATOM 678 C C . ALA A 1 84 ? 9.127 1.831 -24.301 1.00 83.31 84 ALA A C 1
ATOM 680 O O . ALA A 1 84 ? 9.380 0.913 -25.068 1.00 83.31 84 ALA A O 1
ATOM 681 N N . ASN A 1 85 ? 8.608 2.988 -24.709 1.00 85.62 85 ASN A N 1
ATOM 682 C CA . ASN A 1 85 ? 8.208 3.235 -26.092 1.00 85.62 85 ASN A CA 1
ATOM 683 C C . ASN A 1 85 ? 9.405 3.375 -27.043 1.00 85.62 85 ASN A C 1
ATOM 685 O O . ASN A 1 85 ? 9.274 3.088 -28.229 1.00 85.62 85 ASN A O 1
ATOM 689 N N . ASN A 1 86 ? 10.570 3.785 -26.536 1.00 85.25 86 ASN A N 1
ATOM 690 C CA . ASN A 1 86 ? 11.782 3.942 -27.342 1.00 85.25 86 ASN A CA 1
ATOM 691 C C . ASN A 1 86 ? 12.567 2.634 -27.537 1.00 85.25 86 ASN A C 1
ATOM 693 O O . ASN A 1 86 ? 13.420 2.566 -28.422 1.00 85.25 86 ASN A O 1
ATOM 697 N N . LEU A 1 87 ? 12.318 1.601 -26.724 1.00 80.88 87 LEU A N 1
ATOM 698 C CA . LEU A 1 87 ? 13.006 0.316 -26.831 1.00 80.88 87 LEU A CA 1
ATOM 699 C C . LEU A 1 87 ? 12.020 -0.807 -27.171 1.00 80.88 87 LEU A C 1
ATOM 701 O O . LEU A 1 87 ? 11.059 -1.017 -26.436 1.00 80.88 87 LEU A O 1
ATOM 705 N N . PRO A 1 88 ? 12.275 -1.614 -28.215 1.00 74.19 88 PRO A N 1
ATOM 706 C CA . PRO A 1 88 ? 11.454 -2.789 -28.466 1.00 74.19 88 PRO A CA 1
ATOM 707 C C . PRO A 1 88 ? 11.586 -3.776 -27.296 1.00 74.19 88 PRO A C 1
ATOM 709 O O . PRO A 1 88 ? 12.692 -4.023 -26.811 1.00 74.19 88 PRO A O 1
ATOM 712 N N . LEU A 1 89 ? 10.468 -4.377 -26.873 1.00 69.00 89 LEU A N 1
ATOM 713 C CA . LEU A 1 89 ? 10.370 -5.254 -25.690 1.00 69.00 89 LEU A CA 1
ATOM 714 C C . LEU A 1 89 ? 11.389 -6.409 -25.680 1.00 69.00 89 LEU A C 1
ATOM 716 O O . LEU A 1 89 ? 11.810 -6.855 -24.617 1.00 69.00 89 LEU A O 1
ATOM 720 N N . TYR A 1 90 ? 11.851 -6.865 -26.849 1.00 71.00 90 TYR A N 1
ATOM 721 C CA . TYR A 1 90 ? 12.883 -7.904 -26.941 1.00 71.00 90 TYR A CA 1
ATOM 722 C C . TYR A 1 90 ? 14.266 -7.439 -26.431 1.00 71.00 90 TYR A C 1
ATOM 724 O O . TYR A 1 90 ? 15.078 -8.264 -26.018 1.00 71.00 90 TYR A O 1
ATOM 732 N N . ARG A 1 91 ? 14.539 -6.124 -26.428 1.00 75.50 91 ARG A N 1
ATOM 733 C CA . ARG A 1 91 ? 15.796 -5.512 -25.948 1.00 75.50 91 ARG A CA 1
ATOM 734 C C . ARG A 1 91 ? 15.746 -5.041 -24.499 1.00 75.50 91 ARG A C 1
ATOM 736 O O . ARG A 1 91 ? 16.768 -4.603 -23.980 1.00 75.50 91 ARG A O 1
ATOM 743 N N . TRP A 1 92 ? 14.597 -5.130 -23.832 1.00 74.06 92 TRP A N 1
ATOM 744 C CA . TRP A 1 92 ? 14.457 -4.711 -22.433 1.00 74.06 92 TRP A CA 1
ATOM 745 C C . TRP A 1 92 ? 15.352 -5.485 -21.462 1.00 74.06 92 TRP A C 1
ATOM 747 O O . TRP A 1 92 ? 15.700 -4.970 -20.394 1.00 74.06 92 TRP A O 1
ATOM 757 N N . GLY A 1 93 ? 15.744 -6.707 -21.836 1.00 82.69 93 GLY A N 1
ATOM 758 C CA . GLY A 1 93 ? 16.537 -7.591 -20.989 1.00 82.69 93 GLY A CA 1
ATOM 759 C C . GLY A 1 93 ? 15.879 -7.837 -19.626 1.00 82.69 93 GLY A C 1
ATOM 760 O O . GLY A 1 93 ? 14.730 -7.480 -19.382 1.00 82.69 93 GLY A O 1
ATOM 761 N N . TRP A 1 94 ? 16.623 -8.435 -18.697 1.00 83.62 94 TRP A N 1
ATOM 762 C CA . TRP A 1 94 ? 16.118 -8.741 -17.350 1.00 83.62 94 TRP A CA 1
ATOM 763 C C . TRP A 1 94 ? 15.777 -7.490 -16.521 1.00 83.62 94 TRP A C 1
ATOM 765 O O . TRP A 1 94 ? 14.837 -7.487 -15.730 1.00 83.62 94 TRP A O 1
ATOM 775 N N . ARG A 1 95 ? 16.531 -6.401 -16.715 1.00 81.12 95 ARG A N 1
ATOM 776 C CA . ARG A 1 95 ? 16.377 -5.161 -15.938 1.00 81.12 95 ARG A CA 1
ATOM 777 C C . ARG A 1 95 ? 15.046 -4.461 -16.220 1.00 81.12 95 ARG A C 1
ATOM 779 O O . ARG A 1 95 ? 14.440 -3.963 -15.277 1.00 81.12 95 ARG A O 1
ATOM 786 N N . GLY A 1 96 ? 14.584 -4.458 -17.476 1.00 83.50 96 GLY A N 1
ATOM 787 C CA . GLY A 1 96 ? 13.281 -3.900 -17.845 1.00 83.50 96 GLY A CA 1
ATOM 788 C C . GLY A 1 96 ? 12.139 -4.631 -17.145 1.00 83.50 96 GLY A C 1
ATOM 789 O O . GLY A 1 96 ? 11.361 -4.001 -16.437 1.00 83.50 96 GLY A O 1
ATOM 790 N N . TRP A 1 97 ? 12.124 -5.966 -17.233 1.00 84.75 97 TRP A N 1
ATOM 791 C CA . TRP A 1 97 ? 11.125 -6.812 -16.569 1.00 84.75 97 TRP A CA 1
ATOM 792 C C . TRP A 1 97 ? 11.106 -6.652 -15.048 1.00 84.75 97 TRP A C 1
ATOM 794 O O . TRP A 1 97 ? 10.032 -6.588 -14.45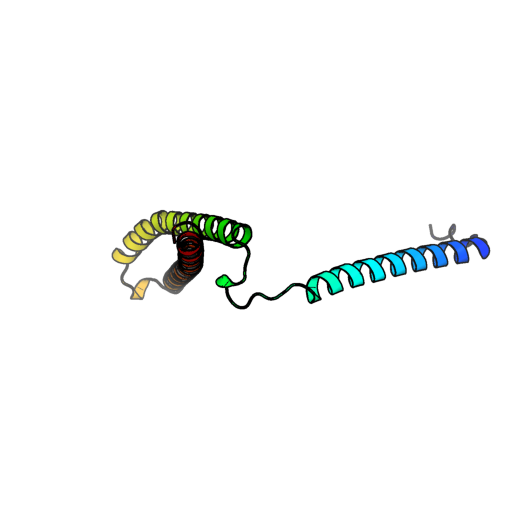1 1.00 84.75 97 TRP A O 1
ATOM 804 N N . LEU A 1 98 ? 12.279 -6.544 -14.415 1.00 88.75 98 LEU A N 1
ATOM 805 C CA . LEU A 1 98 ? 12.372 -6.294 -12.978 1.00 88.75 98 LEU A CA 1
ATOM 806 C C . LEU A 1 98 ? 11.736 -4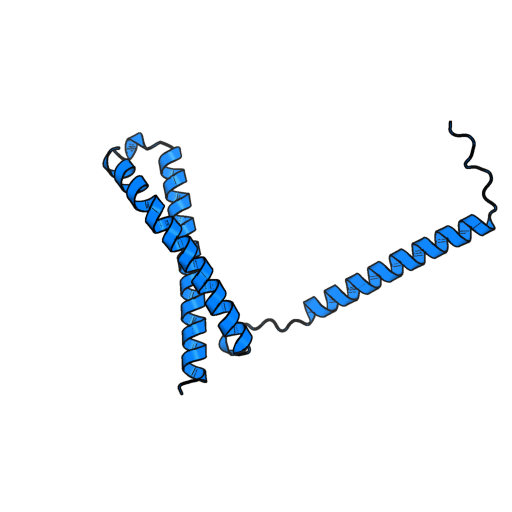.947 -12.604 1.00 88.75 98 LEU A C 1
ATOM 808 O O . LEU A 1 98 ? 10.977 -4.871 -11.639 1.00 88.75 98 LEU A O 1
ATOM 812 N N . LEU A 1 99 ? 12.007 -3.895 -13.382 1.00 87.12 99 LEU A N 1
ATOM 813 C CA . LEU A 1 99 ? 11.432 -2.572 -13.146 1.00 87.12 99 LEU A CA 1
ATOM 814 C C . LEU A 1 99 ? 9.905 -2.585 -13.316 1.00 87.12 99 LEU A C 1
ATOM 816 O O . LEU A 1 99 ? 9.189 -2.026 -12.485 1.00 87.12 99 LEU A O 1
ATOM 820 N N . SER A 1 100 ? 9.402 -3.277 -14.346 1.00 87.12 100 SER A N 1
ATOM 821 C CA . SER A 1 100 ? 7.967 -3.489 -14.563 1.00 87.12 100 SER A CA 1
ATOM 822 C C . SER A 1 100 ? 7.320 -4.203 -13.380 1.00 87.12 100 SER A C 1
ATOM 824 O O . SER A 1 100 ? 6.277 -3.773 -12.897 1.00 87.12 100 SER A O 1
ATOM 826 N N . ALA A 1 101 ? 7.946 -5.276 -12.890 1.00 90.00 101 ALA A N 1
ATOM 827 C CA . ALA A 1 101 ? 7.438 -6.044 -11.762 1.00 90.00 101 ALA A CA 1
ATOM 828 C C . ALA A 1 101 ? 7.358 -5.187 -10.492 1.00 90.00 101 ALA A C 1
ATOM 830 O O . ALA A 1 101 ? 6.333 -5.200 -9.813 1.00 90.00 101 ALA A O 1
ATOM 831 N N . ILE A 1 102 ? 8.390 -4.384 -10.209 1.00 89.00 102 ILE A N 1
ATOM 832 C CA . ILE A 1 102 ? 8.390 -3.454 -9.072 1.00 89.00 102 ILE A CA 1
ATOM 833 C C . ILE A 1 102 ? 7.252 -2.435 -9.206 1.00 89.00 102 ILE A C 1
ATOM 835 O O . ILE A 1 102 ? 6.522 -2.214 -8.242 1.00 89.00 102 ILE A O 1
ATOM 839 N N . LEU A 1 103 ? 7.051 -1.853 -10.393 1.00 89.00 103 LEU A N 1
ATOM 840 C CA . LEU A 1 103 ? 5.965 -0.898 -10.642 1.00 89.00 103 LEU A CA 1
ATOM 841 C C . LEU A 1 103 ? 4.579 -1.529 -10.453 1.00 89.00 103 LEU A C 1
ATOM 843 O O . LEU A 1 103 ? 3.710 -0.919 -9.830 1.00 89.00 103 LEU A O 1
ATOM 847 N N . VAL A 1 104 ? 4.379 -2.756 -10.940 1.00 90.44 104 VAL A N 1
ATOM 848 C CA . VAL A 1 104 ? 3.121 -3.499 -10.766 1.00 90.44 104 VAL A CA 1
ATOM 849 C C . VAL A 1 104 ? 2.869 -3.799 -9.291 1.00 90.44 104 VAL A C 1
ATOM 851 O O . VAL A 1 104 ? 1.777 -3.532 -8.796 1.00 90.44 104 VAL A O 1
ATOM 854 N N . VAL A 1 105 ? 3.874 -4.300 -8.567 1.00 91.38 105 VAL A N 1
ATOM 855 C CA . VAL A 1 105 ? 3.764 -4.576 -7.127 1.00 91.38 105 VAL A CA 1
ATOM 856 C C . VAL A 1 105 ? 3.438 -3.297 -6.360 1.00 91.38 105 VAL A C 1
ATOM 858 O O . VAL A 1 105 ? 2.535 -3.293 -5.527 1.00 91.38 105 VAL A O 1
ATOM 861 N N . GLN A 1 106 ? 4.106 -2.191 -6.679 1.00 88.31 106 GLN A N 1
ATOM 862 C CA . GLN A 1 106 ? 3.853 -0.904 -6.042 1.00 88.31 106 GLN A CA 1
ATOM 863 C C . GLN A 1 106 ? 2.431 -0.392 -6.326 1.00 88.31 106 GLN A C 1
ATOM 865 O O . GLN A 1 106 ? 1.763 0.119 -5.423 1.00 88.31 106 GLN A O 1
ATOM 870 N N . GLY A 1 107 ? 1.935 -0.582 -7.552 1.00 87.94 107 GLY A N 1
ATOM 871 C CA . GLY A 1 107 ? 0.550 -0.294 -7.921 1.00 87.94 107 GLY A CA 1
ATOM 872 C C . GLY A 1 107 ? -0.455 -1.142 -7.139 1.00 87.94 107 GLY A C 1
ATOM 873 O O . GLY A 1 107 ? -1.418 -0.599 -6.601 1.00 87.94 107 GLY A O 1
ATOM 874 N N . LEU A 1 108 ? -0.205 -2.448 -6.999 1.00 90.69 108 LEU A N 1
ATOM 875 C CA . LEU A 1 108 ? -1.046 -3.360 -6.215 1.00 90.69 108 LEU A CA 1
ATOM 876 C C . LEU A 1 108 ? -1.076 -2.990 -4.728 1.00 90.69 108 LEU A C 1
ATOM 878 O O . LEU A 1 108 ? -2.139 -3.026 -4.109 1.00 90.69 108 LEU A O 1
ATOM 882 N N . ILE A 1 109 ? 0.066 -2.597 -4.158 1.00 88.00 109 ILE A N 1
ATOM 883 C CA . ILE A 1 109 ? 0.138 -2.121 -2.773 1.00 88.00 109 ILE A CA 1
ATOM 884 C C . ILE A 1 109 ? -0.710 -0.857 -2.624 1.00 88.00 109 ILE A C 1
ATOM 886 O O . ILE A 1 109 ? -1.583 -0.810 -1.758 1.00 88.00 109 ILE A O 1
ATOM 890 N N . SER A 1 110 ? -0.501 0.142 -3.488 1.00 86.75 110 SER A N 1
ATOM 891 C CA . SER A 1 110 ? -1.281 1.385 -3.461 1.00 86.75 110 SER A CA 1
ATOM 892 C C . SER A 1 110 ? -2.785 1.118 -3.585 1.00 86.75 110 SER A C 1
ATOM 894 O O . SER A 1 110 ? -3.582 1.659 -2.817 1.00 86.75 110 SER A O 1
ATOM 896 N N . TRP A 1 111 ? -3.173 0.208 -4.483 1.00 87.75 111 TRP A N 1
ATOM 897 C CA . TRP A 1 111 ? -4.559 -0.219 -4.657 1.00 87.75 111 TRP A CA 1
ATOM 898 C C . TRP A 1 111 ? -5.130 -0.826 -3.375 1.00 87.75 111 TRP A C 1
ATOM 900 O O . TRP A 1 111 ? -6.219 -0.443 -2.946 1.00 87.75 111 TRP A O 1
ATOM 910 N N . ALA A 1 112 ? -4.412 -1.754 -2.735 1.00 86.81 112 ALA A N 1
ATOM 911 C CA . ALA A 1 112 ? -4.869 -2.390 -1.503 1.00 86.81 112 ALA A CA 1
ATOM 912 C C . ALA A 1 112 ? -5.141 -1.345 -0.408 1.00 86.81 112 ALA A C 1
ATOM 914 O O . ALA A 1 112 ? -6.235 -1.317 0.160 1.00 86.81 112 ALA A O 1
ATOM 915 N N . TRP A 1 113 ? -4.204 -0.421 -0.179 1.00 85.19 113 TRP A N 1
ATOM 916 C CA . TRP A 1 113 ? -4.388 0.673 0.781 1.00 85.19 113 TRP A CA 1
ATOM 917 C C . TRP A 1 113 ? -5.537 1.613 0.398 1.00 85.19 113 TRP A C 1
ATOM 919 O O . TRP A 1 113 ? -6.317 2.005 1.267 1.00 85.19 113 TRP A O 1
ATOM 929 N N . GLY A 1 114 ? -5.707 1.907 -0.893 1.00 84.12 114 GLY A N 1
ATOM 930 C CA . GLY A 1 114 ? -6.826 2.699 -1.401 1.00 84.12 114 GLY A CA 1
ATOM 931 C C . GLY A 1 114 ? -8.184 2.041 -1.146 1.00 84.12 114 GLY A C 1
ATOM 932 O O . GLY A 1 114 ? -9.112 2.701 -0.683 1.00 84.12 114 GLY A O 1
ATOM 933 N N . THR A 1 115 ? -8.304 0.727 -1.365 1.00 86.31 115 THR A N 1
ATOM 934 C CA . THR A 1 115 ? -9.554 -0.006 -1.088 1.00 86.31 115 THR A CA 1
ATOM 935 C C . THR A 1 115 ? -9.891 -0.047 0.399 1.00 86.31 115 THR A C 1
ATOM 937 O O . THR A 1 115 ? -11.060 0.091 0.760 1.00 86.31 115 THR A O 1
ATOM 940 N N . ILE A 1 116 ? -8.883 -0.178 1.266 1.00 82.00 116 ILE A N 1
ATOM 941 C CA . ILE A 1 116 ? -9.062 -0.116 2.721 1.00 82.00 116 ILE A CA 1
ATOM 942 C C . ILE A 1 116 ? -9.553 1.278 3.123 1.00 82.00 116 ILE A C 1
ATOM 944 O O . ILE A 1 116 ? -10.559 1.386 3.819 1.00 82.00 116 ILE A O 1
ATOM 948 N N . ALA A 1 117 ? -8.906 2.340 2.633 1.00 84.94 117 ALA A N 1
ATOM 949 C CA . ALA A 1 117 ? -9.311 3.716 2.912 1.00 84.94 117 ALA A CA 1
ATOM 950 C C . ALA A 1 117 ? -10.745 4.006 2.442 1.00 84.94 117 ALA A C 1
ATOM 952 O O . ALA A 1 117 ? -11.530 4.601 3.181 1.00 84.94 117 ALA A O 1
ATOM 953 N N . TRP A 1 118 ? -11.113 3.529 1.248 1.00 82.25 118 TRP A N 1
ATOM 954 C CA . TRP A 1 118 ? -12.467 3.672 0.714 1.00 82.25 118 TRP A CA 1
ATOM 955 C C . TRP A 1 118 ? -13.510 2.980 1.599 1.00 82.25 118 TRP A C 1
ATOM 957 O O . TRP A 1 118 ? -14.524 3.585 1.935 1.00 82.25 118 TRP A O 1
ATOM 967 N N . ARG A 1 119 ? -13.230 1.756 2.065 1.00 83.06 119 ARG A N 1
ATOM 968 C CA . ARG A 1 119 ? -14.119 1.020 2.980 1.00 83.06 119 ARG A CA 1
ATOM 969 C C . ARG A 1 119 ? -14.228 1.663 4.359 1.00 83.06 119 ARG A C 1
ATOM 971 O O . ARG A 1 119 ? -15.313 1.679 4.928 1.00 83.06 119 ARG A O 1
ATOM 978 N N . CYS A 1 120 ? -13.138 2.205 4.898 1.00 83.31 120 CYS A N 1
ATOM 979 C CA . CYS A 1 120 ? -13.178 2.956 6.152 1.00 83.31 120 CYS A CA 1
ATOM 980 C C . CYS A 1 120 ? -14.064 4.202 6.027 1.00 83.31 120 CYS A C 1
ATOM 982 O O . CYS A 1 120 ? -14.866 4.473 6.916 1.00 83.31 120 CYS A O 1
ATOM 984 N N . ASN A 1 121 ? -13.948 4.929 4.914 1.00 82.75 121 ASN A N 1
ATOM 985 C CA . ASN A 1 121 ? -14.756 6.118 4.657 1.00 82.75 121 ASN A CA 1
ATOM 986 C C . ASN A 1 121 ? -16.248 5.777 4.489 1.00 82.75 121 ASN A C 1
ATOM 988 O O . ASN A 1 121 ? -17.099 6.475 5.030 1.00 82.75 121 ASN A O 1
ATOM 992 N N . ASP A 1 122 ? -16.560 4.671 3.810 1.00 84.44 122 ASP A N 1
ATOM 993 C CA . ASP A 1 122 ? -17.929 4.162 3.652 1.00 84.44 122 ASP A CA 1
ATOM 994 C C . ASP A 1 122 ? -18.594 3.879 5.012 1.00 84.44 122 ASP A C 1
ATOM 996 O O . ASP A 1 122 ? -19.681 4.379 5.289 1.00 84.44 122 ASP A O 1
ATOM 1000 N N . ILE A 1 123 ? -17.887 3.192 5.919 1.00 82.69 123 ILE A N 1
ATOM 1001 C CA . ILE A 1 123 ? -18.374 2.890 7.279 1.00 82.69 123 ILE A CA 1
ATOM 1002 C C . ILE A 1 123 ? -18.607 4.166 8.098 1.00 82.69 123 ILE A C 1
ATOM 1004 O O . ILE A 1 123 ? -19.599 4.261 8.819 1.00 82.69 123 ILE A O 1
ATOM 1008 N N . ILE A 1 124 ? -17.703 5.146 8.009 1.00 81.50 124 ILE A N 1
ATOM 1009 C CA . ILE A 1 124 ? -17.855 6.424 8.720 1.00 81.50 124 ILE A CA 1
ATOM 1010 C C . ILE A 1 124 ? -19.052 7.192 8.163 1.00 81.50 124 ILE A C 1
ATOM 1012 O O . ILE A 1 124 ? -19.862 7.695 8.942 1.00 81.50 124 ILE A O 1
ATOM 1016 N N . ARG A 1 125 ? -19.201 7.243 6.831 1.00 81.88 125 ARG A N 1
ATOM 1017 C CA . ARG A 1 125 ? -20.365 7.862 6.187 1.00 81.88 125 ARG A CA 1
ATOM 1018 C C . ARG A 1 125 ? -21.667 7.231 6.662 1.00 81.88 125 ARG A C 1
ATOM 1020 O O . ARG A 1 125 ? -22.584 7.963 7.018 1.00 81.88 125 ARG A O 1
ATOM 1027 N N . ASP A 1 126 ? -21.722 5.904 6.709 1.00 83.69 126 ASP A N 1
ATOM 1028 C CA . ASP A 1 126 ? -22.896 5.150 7.154 1.00 83.69 126 ASP A CA 1
ATOM 1029 C C . ASP A 1 126 ? -23.243 5.372 8.635 1.00 83.69 126 ASP A C 1
ATOM 1031 O O . ASP A 1 126 ? -24.402 5.227 9.006 1.00 83.69 126 ASP A O 1
ATOM 1035 N N . ARG A 1 127 ? -22.270 5.700 9.497 1.00 79.88 127 ARG A N 1
ATOM 1036 C CA . ARG A 1 127 ? -22.508 5.937 10.933 1.00 79.88 127 ARG A CA 1
ATOM 1037 C C . ARG A 1 127 ? -22.841 7.389 11.272 1.00 79.88 127 ARG A C 1
ATOM 1039 O O . ARG A 1 127 ? -23.577 7.624 12.221 1.00 79.88 127 ARG A O 1
ATOM 1046 N N . TRP A 1 128 ? -22.268 8.351 10.549 1.00 75.81 128 TRP A N 1
ATOM 1047 C CA . TRP A 1 128 ? -22.420 9.782 10.848 1.00 75.81 128 TRP A CA 1
ATOM 1048 C C . TRP A 1 128 ? -23.545 10.473 10.072 1.00 75.81 128 TRP A C 1
ATOM 1050 O O . TRP A 1 128 ? -24.049 11.490 10.537 1.00 75.81 128 TRP A O 1
ATOM 1060 N N . PHE A 1 129 ? -23.916 9.969 8.891 1.00 74.81 129 PHE A N 1
ATOM 1061 C CA . PHE A 1 129 ? -24.868 10.639 7.991 1.00 74.81 129 PHE A CA 1
ATOM 1062 C C . PHE A 1 129 ? -26.137 9.825 7.711 1.00 74.81 129 PHE A C 1
ATOM 1064 O O . PHE A 1 129 ? -26.850 10.127 6.752 1.00 74.81 129 PHE A O 1
ATOM 1071 N N . LYS A 1 130 ? -26.405 8.792 8.510 1.00 53.66 130 LYS A N 1
ATOM 1072 C CA . LYS A 1 130 ? -27.574 7.920 8.384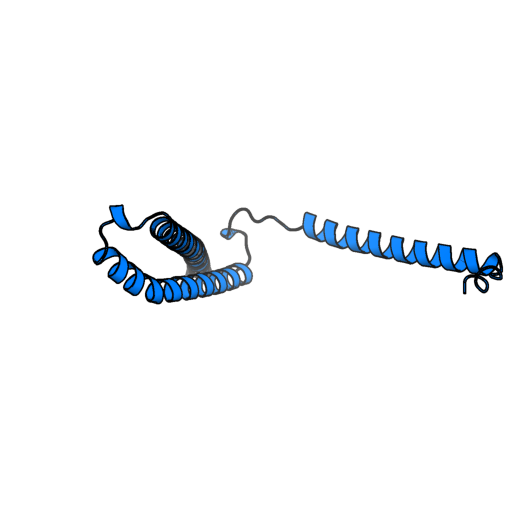 1.00 53.66 130 LYS A CA 1
ATOM 1073 C C . LYS A 1 130 ? -28.516 8.098 9.561 1.00 53.66 130 LYS A C 1
ATOM 1075 O O . LYS A 1 130 ? -28.003 8.261 10.689 1.00 53.66 130 LYS A O 1
#

Foldseek 3Di:
DPPPPPPDDPVVVVVVVVVVVVVVVVVVVVVVVVVVVVVPPDPPPDPLVDDLVVLVVLLVVLCVLLVVLVVVLVVVVVVLVVVVVVDDPVPCPPVNVVVVVVSVVSNVSSVVSVVSSVVSVVSNCVVPVD

Radius of gyration: 28.58 Å; chains: 1; bounding box: 74×28×80 Å